Protein AF-Q8TGA7-F1 (afdb_monomer_lite)

Organism: Cyclocybe aegerita (NCBI:txid1973307)

Foldseek 3Di:
DDDDDDDDPDDDDPDDPDPPDPPDPPPPVVVVLLVQACDVFKDKDFDPPQAAPRPQQVVQSKGWHADPVVRDIAIDSLDDPRGPPSSVRIDMGTD

Structure (mmCIF, N/CA/C/O backbone):
data_AF-Q8TGA7-F1
#
_entry.id   AF-Q8TGA7-F1
#
loop_
_atom_site.group_PDB
_atom_site.id
_atom_site.type_symbol
_atom_site.label_atom_id
_atom_site.label_alt_id
_atom_site.label_comp_id
_atom_site.label_asym_id
_atom_site.label_entity_id
_atom_site.label_seq_id
_atom_site.pdbx_PDB_ins_code
_atom_site.Cartn_x
_atom_site.Cartn_y
_atom_site.Cartn_z
_atom_site.occupancy
_atom_site.B_iso_or_equiv
_atom_site.auth_seq_id
_atom_site.auth_comp_id
_atom_site.auth_asym_id
_atom_site.auth_atom_id
_atom_site.pdbx_PDB_model_num
ATOM 1 N N . MET A 1 1 ? 16.337 -13.682 -90.339 1.00 42.50 1 MET A N 1
ATOM 2 C CA . MET A 1 1 ? 15.421 -14.220 -89.311 1.00 42.50 1 MET A CA 1
ATOM 3 C C . MET A 1 1 ? 16.180 -14.350 -88.001 1.00 42.50 1 MET A C 1
ATOM 5 O O . MET A 1 1 ? 17.141 -15.104 -87.954 1.00 42.50 1 MET A O 1
ATOM 9 N N . LYS A 1 2 ? 15.805 -13.576 -86.979 1.00 39.06 2 LYS A N 1
ATOM 10 C CA . LYS A 1 2 ? 16.295 -13.702 -85.600 1.00 39.06 2 LYS A CA 1
ATOM 11 C C . LYS A 1 2 ? 15.129 -13.346 -84.677 1.00 39.06 2 LYS A C 1
ATOM 13 O O . LYS A 1 2 ? 14.599 -12.245 -84.758 1.00 39.06 2 LYS A O 1
ATOM 18 N N . ILE A 1 3 ? 14.697 -14.332 -83.903 1.00 51.44 3 ILE A N 1
ATOM 19 C CA . ILE A 1 3 ? 13.678 -14.240 -82.856 1.00 51.44 3 ILE A CA 1
ATOM 20 C C . ILE A 1 3 ? 14.404 -13.820 -81.572 1.00 51.44 3 ILE A C 1
ATOM 22 O O . ILE A 1 3 ? 15.508 -14.306 -81.351 1.00 51.44 3 ILE A O 1
ATOM 26 N N . SER A 1 4 ? 13.797 -12.950 -80.763 1.00 42.88 4 SER A N 1
ATOM 27 C CA . SER A 1 4 ? 13.956 -12.924 -79.294 1.00 42.88 4 SER A CA 1
ATOM 28 C C . SER A 1 4 ? 12.969 -11.901 -78.717 1.00 42.88 4 SER A C 1
ATOM 30 O O . SER A 1 4 ? 13.174 -10.699 -78.838 1.00 42.88 4 SER A O 1
ATOM 32 N N . THR A 1 5 ? 11.743 -12.329 -78.405 1.00 54.62 5 THR A N 1
ATOM 33 C CA . THR A 1 5 ? 11.242 -12.619 -77.040 1.00 54.62 5 THR A CA 1
ATOM 34 C C . THR A 1 5 ? 11.310 -11.429 -76.083 1.00 54.62 5 THR A C 1
ATOM 36 O O . THR A 1 5 ? 12.356 -11.104 -75.526 1.00 54.62 5 THR A O 1
ATOM 39 N N . ALA A 1 6 ? 10.138 -10.821 -75.891 1.00 52.56 6 ALA A N 1
ATOM 40 C CA . ALA A 1 6 ? 9.839 -9.806 -74.896 1.00 52.56 6 ALA A CA 1
ATOM 41 C C . ALA A 1 6 ? 10.018 -10.351 -73.470 1.00 52.56 6 ALA A C 1
ATOM 43 O O . ALA A 1 6 ? 9.494 -11.413 -73.140 1.00 52.56 6 ALA A O 1
ATOM 44 N N . PHE A 1 7 ? 10.705 -9.591 -72.618 1.00 49.22 7 PHE A N 1
ATOM 45 C CA . PHE A 1 7 ? 10.703 -9.793 -71.172 1.00 49.22 7 PHE A CA 1
ATOM 46 C C . PHE A 1 7 ? 9.782 -8.746 -70.545 1.00 49.22 7 PHE A C 1
ATOM 48 O O . PHE A 1 7 ? 10.154 -7.589 -70.369 1.00 49.22 7 PHE A O 1
ATOM 55 N N . VAL A 1 8 ? 8.550 -9.160 -70.251 1.00 54.41 8 VAL A N 1
ATOM 56 C CA . VAL A 1 8 ? 7.615 -8.415 -69.406 1.00 54.41 8 VAL A CA 1
ATOM 57 C C . VAL A 1 8 ? 8.024 -8.683 -67.960 1.00 54.41 8 VAL A C 1
ATOM 59 O O . VAL A 1 8 ? 7.862 -9.795 -67.461 1.00 54.41 8 VAL A O 1
ATOM 62 N N . THR A 1 9 ? 8.600 -7.691 -67.287 1.00 53.47 9 THR A N 1
ATOM 63 C CA . THR A 1 9 ? 8.900 -7.766 -65.854 1.00 53.47 9 THR A CA 1
ATOM 64 C C . THR A 1 9 ? 7.614 -7.564 -65.057 1.00 53.47 9 THR A C 1
ATOM 66 O O . THR A 1 9 ? 7.129 -6.453 -64.868 1.00 53.47 9 THR A O 1
ATOM 69 N N . LEU A 1 10 ? 7.045 -8.683 -64.613 1.00 48.84 10 LEU A N 1
ATOM 70 C CA . LEU A 1 10 ? 5.898 -8.755 -63.718 1.00 48.84 10 LEU A CA 1
ATOM 71 C C . LEU A 1 10 ? 6.346 -8.349 -62.300 1.00 48.84 10 LEU A C 1
ATOM 73 O O . LEU A 1 10 ? 6.968 -9.135 -61.587 1.00 48.84 10 LEU A O 1
ATOM 77 N N . THR A 1 11 ? 6.070 -7.115 -61.881 1.00 59.38 11 THR A N 1
ATOM 78 C CA . THR A 1 11 ? 6.265 -6.678 -60.493 1.00 59.38 11 THR A CA 1
ATOM 79 C C . THR A 1 11 ? 5.141 -7.238 -59.622 1.00 59.38 11 THR A C 1
ATOM 81 O O . THR A 1 11 ? 4.013 -6.750 -59.623 1.00 59.38 11 THR A O 1
ATOM 84 N N . GLY A 1 12 ? 5.447 -8.310 -58.888 1.00 50.50 12 GLY A N 1
ATOM 85 C CA . GLY A 1 12 ? 4.549 -8.906 -57.903 1.00 50.50 12 GLY A CA 1
ATOM 86 C C . GLY A 1 12 ? 4.314 -7.961 -56.725 1.00 50.50 12 GLY A C 1
ATOM 87 O O . GLY A 1 12 ? 5.239 -7.633 -55.985 1.00 50.50 12 GLY A O 1
ATOM 88 N N . VAL A 1 13 ? 3.066 -7.531 -56.547 1.00 54.31 13 VAL A N 1
ATOM 89 C CA . VAL A 1 13 ? 2.609 -6.806 -55.358 1.00 54.31 13 VAL A CA 1
ATOM 90 C C . VAL A 1 13 ? 2.459 -7.819 -54.224 1.00 54.31 13 VAL A C 1
ATOM 92 O O . VAL A 1 13 ? 1.513 -8.604 -54.202 1.00 54.31 13 VAL A O 1
ATOM 95 N N . LEU A 1 14 ? 3.409 -7.827 -53.288 1.00 49.81 14 LEU A N 1
ATOM 96 C CA . LEU A 1 14 ? 3.310 -8.616 -52.062 1.00 49.81 14 LEU A CA 1
ATOM 97 C C . LEU A 1 14 ? 2.392 -7.868 -51.080 1.00 49.81 14 LEU A C 1
ATOM 99 O O . LEU A 1 14 ? 2.827 -6.982 -50.349 1.00 49.81 14 LEU A O 1
ATOM 103 N N . ALA A 1 15 ? 1.099 -8.188 -51.102 1.00 50.59 15 ALA A N 1
ATOM 104 C CA . ALA A 1 15 ? 0.144 -7.705 -50.112 1.00 50.59 15 ALA A CA 1
ATOM 105 C C . ALA A 1 15 ? 0.347 -8.476 -48.797 1.00 50.59 15 ALA A C 1
ATOM 107 O O . ALA A 1 15 ? -0.085 -9.620 -48.657 1.00 50.59 15 ALA A O 1
ATOM 108 N N . THR A 1 16 ? 1.024 -7.868 -47.825 1.00 59.53 16 THR A N 1
ATOM 109 C CA . THR A 1 16 ? 1.097 -8.386 -46.457 1.00 59.53 16 THR A CA 1
ATOM 110 C C . THR A 1 16 ? -0.235 -8.130 -45.754 1.00 59.53 16 THR A C 1
ATOM 112 O O . THR A 1 16 ? -0.537 -7.017 -45.330 1.00 59.53 16 THR A O 1
ATOM 115 N N . MET A 1 17 ? -1.061 -9.170 -45.625 1.00 47.06 17 MET A N 1
ATOM 116 C CA . MET A 1 17 ? -2.210 -9.127 -44.723 1.0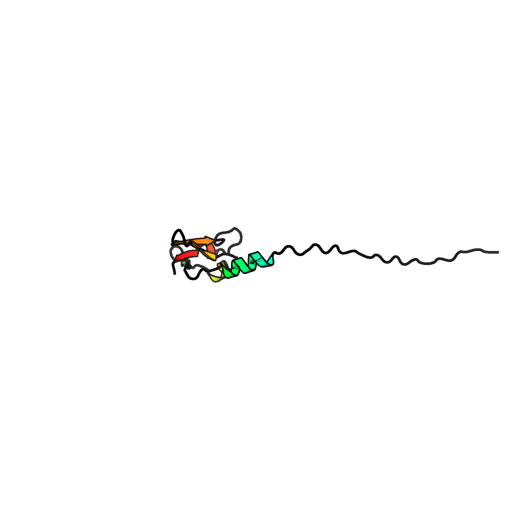0 47.06 17 MET A CA 1
ATOM 117 C C . MET A 1 17 ? -1.705 -9.195 -43.282 1.00 47.06 17 MET A C 1
ATOM 119 O O . MET A 1 17 ? -1.333 -10.254 -42.782 1.00 47.06 17 MET A O 1
ATOM 123 N N . VAL A 1 18 ? -1.672 -8.042 -42.619 1.00 56.38 18 VAL A N 1
ATOM 124 C CA . VAL A 1 18 ? -1.504 -7.966 -41.169 1.00 56.38 18 VAL A CA 1
ATOM 125 C C . VAL A 1 18 ? -2.826 -8.411 -40.554 1.00 56.38 18 VAL A C 1
ATOM 127 O O . VAL A 1 18 ? -3.820 -7.689 -40.602 1.00 56.38 18 VAL A O 1
ATOM 130 N N . VAL A 1 19 ? -2.856 -9.624 -40.005 1.00 56.19 19 VAL A N 1
ATOM 131 C CA . VAL A 1 19 ? -3.958 -10.071 -39.152 1.00 56.19 19 VAL A CA 1
ATOM 132 C C . VAL A 1 19 ? -3.893 -9.231 -37.879 1.00 56.19 19 VAL A C 1
ATOM 134 O O . VAL A 1 19 ? -3.065 -9.472 -37.003 1.00 56.19 19 VAL A O 1
ATOM 137 N N . ALA A 1 20 ? -4.735 -8.202 -37.803 1.00 52.53 20 ALA A N 1
ATOM 138 C CA . ALA A 1 20 ? -4.972 -7.465 -36.575 1.00 52.53 20 ALA A CA 1
ATOM 139 C C . ALA A 1 20 ? -5.660 -8.414 -35.585 1.00 52.53 20 ALA A C 1
ATOM 141 O O . ALA A 1 20 ? -6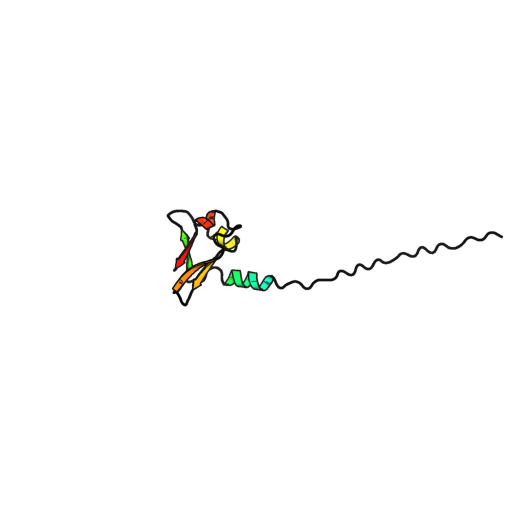.861 -8.669 -35.681 1.00 52.53 20 ALA A O 1
ATOM 142 N N . LEU A 1 21 ? -4.886 -8.982 -34.658 1.00 56.44 21 LEU A N 1
ATOM 143 C CA . LEU A 1 21 ? -5.456 -9.607 -33.473 1.00 56.44 21 LEU A CA 1
ATOM 144 C C . LEU A 1 21 ? -6.258 -8.538 -32.714 1.00 56.44 21 LEU A C 1
ATOM 146 O O . LEU A 1 21 ? -5.754 -7.423 -32.542 1.00 56.44 21 LEU A O 1
ATOM 150 N N . PRO A 1 22 ? -7.489 -8.840 -32.268 1.00 52.22 22 PRO A N 1
ATOM 151 C CA . PRO A 1 22 ? -8.250 -7.902 -31.461 1.00 52.22 22 PRO A CA 1
ATOM 152 C C . PRO A 1 22 ? -7.450 -7.580 -30.190 1.00 52.22 22 PRO A C 1
ATOM 154 O O . PRO A 1 22 ? -6.909 -8.501 -29.567 1.00 52.22 22 PRO A O 1
ATOM 157 N N . PRO A 1 23 ? -7.345 -6.299 -29.793 1.00 55.50 23 PRO A N 1
ATOM 158 C CA . PRO A 1 23 ? -6.710 -5.942 -28.537 1.00 55.50 23 PRO A CA 1
ATOM 159 C C . PRO A 1 23 ? -7.477 -6.624 -27.402 1.00 55.50 23 PRO A C 1
ATOM 161 O O . PRO A 1 23 ? -8.663 -6.368 -27.189 1.00 55.50 23 PRO A O 1
ATOM 164 N N . VAL A 1 24 ? -6.799 -7.525 -26.690 1.00 55.09 24 VAL A N 1
ATOM 165 C CA . VAL A 1 24 ? -7.280 -8.063 -25.414 1.00 55.09 24 VAL A CA 1
ATOM 166 C C . VAL A 1 24 ? -7.571 -6.860 -24.506 1.00 55.09 24 VAL A C 1
ATOM 168 O O . VAL A 1 24 ? -6.723 -5.964 -24.429 1.00 55.09 24 VAL A O 1
ATOM 171 N N . PRO A 1 25 ? -8.740 -6.786 -23.843 1.00 47.56 25 PRO A N 1
ATOM 172 C CA . PRO A 1 25 ? -9.124 -5.636 -23.033 1.00 47.56 25 PRO A CA 1
ATOM 173 C C . PRO A 1 25 ? -8.320 -5.620 -21.727 1.00 47.56 25 PRO A C 1
ATOM 175 O O . PRO A 1 25 ? -8.831 -5.935 -20.662 1.00 47.56 25 PRO A O 1
ATOM 178 N N . MET A 1 26 ? -7.046 -5.237 -21.804 1.00 52.19 26 MET A N 1
ATOM 179 C CA . MET A 1 26 ? -6.176 -5.056 -20.637 1.00 52.19 26 MET A CA 1
ATOM 180 C C . MET A 1 26 ? -6.467 -3.741 -19.890 1.00 52.19 26 MET A C 1
ATOM 182 O O . MET A 1 26 ? -5.955 -3.529 -18.798 1.00 52.19 26 MET A O 1
ATOM 186 N N . SER A 1 27 ? -7.298 -2.853 -20.450 1.00 52.25 27 SER A N 1
ATOM 187 C CA . SER A 1 27 ? -7.541 -1.517 -19.882 1.00 52.25 27 SER A CA 1
ATOM 188 C C . SER A 1 27 ? -8.478 -1.530 -18.670 1.00 52.25 27 SER A C 1
ATOM 190 O O . SER A 1 27 ? -8.281 -0.766 -17.733 1.00 52.25 27 SER A O 1
ATOM 192 N N . LEU A 1 28 ? -9.480 -2.417 -18.651 1.00 50.16 28 LEU A N 1
ATOM 193 C CA . LEU A 1 28 ? -10.533 -2.411 -17.624 1.00 50.16 28 LEU A CA 1
ATOM 194 C C . LEU A 1 28 ? -10.043 -2.884 -16.248 1.00 50.16 28 LEU A C 1
ATOM 196 O O . LEU A 1 28 ? -10.548 -2.431 -15.223 1.00 50.16 28 LEU A O 1
ATOM 200 N N . GLU A 1 29 ? -9.061 -3.785 -16.205 1.00 49.53 29 GLU A N 1
ATOM 201 C CA . GLU A 1 29 ? -8.524 -4.294 -14.939 1.00 49.53 29 GLU A CA 1
ATOM 202 C C . GLU A 1 29 ? -7.562 -3.303 -14.277 1.00 49.53 29 GLU A C 1
ATOM 204 O O . GLU A 1 29 ? -7.578 -3.185 -13.052 1.00 49.53 29 GLU A O 1
ATOM 209 N N . VAL A 1 30 ? -6.787 -2.554 -15.071 1.00 50.34 30 VAL A N 1
ATOM 210 C CA . VAL A 1 30 ? -5.858 -1.524 -14.578 1.00 50.34 30 VAL A CA 1
ATOM 211 C C . VAL A 1 30 ? -6.629 -0.340 -13.996 1.00 50.34 30 VAL A C 1
ATOM 213 O O . VAL A 1 30 ? -6.392 0.033 -12.851 1.00 50.34 30 VAL A O 1
ATOM 216 N N . GLU A 1 31 ? -7.627 0.175 -14.718 1.00 46.88 31 GLU A N 1
ATOM 217 C CA . GLU A 1 31 ? -8.463 1.294 -14.252 1.00 46.88 31 GLU A CA 1
ATOM 218 C C . GLU A 1 31 ? -9.237 0.927 -12.977 1.00 46.88 31 GLU A C 1
ATOM 220 O O . GLU A 1 31 ? -9.337 1.699 -12.022 1.00 46.88 31 GLU A O 1
ATOM 225 N N . ALA A 1 32 ? -9.736 -0.309 -12.907 1.00 49.88 32 ALA A N 1
ATOM 226 C CA . ALA A 1 32 ? -10.416 -0.791 -11.718 1.00 49.88 32 ALA A CA 1
ATOM 227 C C . ALA A 1 32 ? -9.442 -1.076 -10.556 1.00 49.88 32 ALA A C 1
ATOM 229 O O . ALA A 1 32 ? -9.863 -1.053 -9.399 1.00 49.88 32 ALA A O 1
ATOM 230 N N . LEU A 1 33 ? -8.158 -1.355 -10.812 1.00 49.25 33 LEU A N 1
ATOM 231 C CA . LEU A 1 33 ? -7.130 -1.397 -9.767 1.00 49.25 33 LEU A CA 1
ATOM 232 C C . LEU A 1 33 ? -6.846 0.005 -9.221 1.00 49.25 33 LEU A C 1
ATOM 234 O O . LEU A 1 33 ? -6.785 0.161 -8.007 1.00 49.25 33 LEU A O 1
ATOM 238 N N . GLU A 1 34 ? -6.743 1.018 -10.083 1.00 48.72 34 GLU A N 1
ATOM 239 C CA . GLU A 1 34 ? -6.460 2.400 -9.674 1.00 48.72 34 GLU A CA 1
ATOM 240 C C . GLU A 1 34 ? -7.597 3.027 -8.859 1.00 48.72 34 GLU A C 1
ATOM 242 O O . GLU A 1 34 ? -7.334 3.735 -7.889 1.00 48.72 34 GLU A O 1
ATOM 247 N N . VAL A 1 35 ? -8.858 2.715 -9.179 1.00 49.31 35 VAL A N 1
ATOM 248 C CA . VAL A 1 35 ? -10.032 3.196 -8.423 1.00 49.31 35 VAL A CA 1
ATOM 249 C C . VAL A 1 35 ? -10.257 2.411 -7.120 1.00 49.31 35 VAL A C 1
ATOM 251 O O . VAL A 1 35 ? -10.843 2.935 -6.174 1.00 49.31 35 VAL A O 1
ATOM 254 N N . ARG A 1 36 ? -9.777 1.161 -7.025 1.00 50.66 36 ARG A N 1
ATOM 255 C CA . ARG A 1 36 ? -9.795 0.369 -5.774 1.00 50.66 36 ARG A CA 1
ATOM 256 C C . ARG A 1 36 ? -8.550 0.575 -4.914 1.00 50.66 36 ARG A C 1
ATOM 258 O O . ARG A 1 36 ? -8.5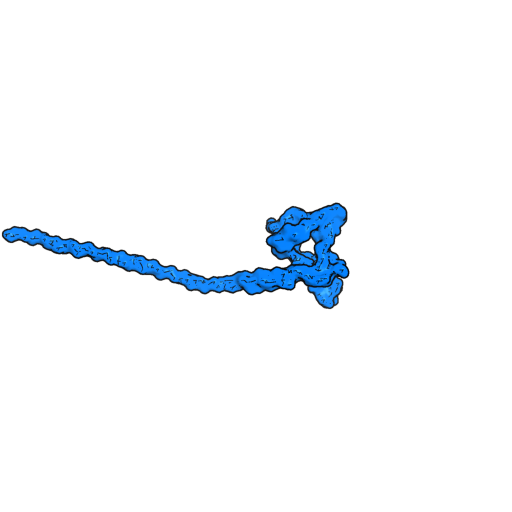14 0.102 -3.775 1.00 50.66 36 ARG A O 1
ATOM 265 N N . ALA A 1 37 ? -7.535 1.248 -5.446 1.00 56.59 37 ALA A N 1
ATOM 266 C CA . ALA A 1 37 ? -6.315 1.533 -4.727 1.00 56.59 37 ALA A CA 1
ATOM 267 C C . ALA A 1 37 ? -6.551 2.682 -3.742 1.00 56.59 37 ALA A C 1
ATOM 269 O O . ALA A 1 37 ? -6.734 3.827 -4.143 1.00 56.59 37 ALA A O 1
ATOM 270 N N . ASN A 1 38 ? -6.490 2.359 -2.447 1.00 60.88 38 ASN A N 1
ATOM 271 C CA . ASN A 1 38 ? -6.758 3.252 -1.311 1.00 60.88 38 ASN A CA 1
ATOM 272 C C . ASN A 1 38 ? -8.238 3.537 -1.099 1.00 60.88 38 ASN A C 1
ATOM 274 O O . ASN A 1 38 ? -8.708 4.667 -1.227 1.00 60.88 38 ASN A O 1
ATOM 278 N N . ASP A 1 39 ? -8.954 2.488 -0.701 1.00 74.38 39 ASP A N 1
ATOM 279 C CA . ASP A 1 39 ? -10.225 2.660 -0.010 1.00 74.38 39 ASP A CA 1
ATOM 280 C C . ASP A 1 39 ? -10.071 3.739 1.087 1.00 74.38 39 ASP A C 1
ATOM 282 O O . ASP A 1 39 ? -9.122 3.653 1.871 1.00 74.38 39 ASP A O 1
ATOM 286 N N . PRO A 1 40 ? -10.960 4.748 1.174 1.00 78.38 40 PRO A N 1
ATOM 287 C CA . PRO A 1 40 ? -10.822 5.860 2.119 1.00 78.38 40 PRO A CA 1
ATOM 288 C C . PRO A 1 40 ? -10.791 5.412 3.587 1.00 78.38 40 PRO A C 1
ATOM 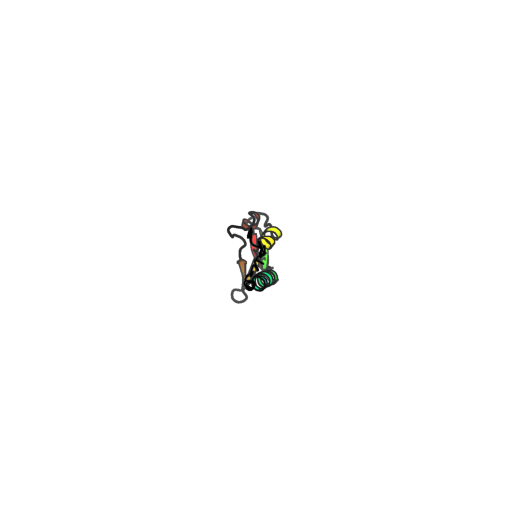290 O O . PRO A 1 40 ? -10.416 6.189 4.462 1.00 78.38 40 PRO A O 1
ATOM 293 N N . GLN A 1 41 ? -11.185 4.171 3.881 1.00 84.75 41 GLN A N 1
ATOM 294 C CA . GLN A 1 41 ? -11.134 3.596 5.220 1.00 84.75 41 GLN A CA 1
ATOM 295 C C . GLN A 1 41 ? -9.770 2.987 5.572 1.00 84.75 41 GLN A C 1
ATOM 297 O O . GLN A 1 41 ? -9.576 2.583 6.722 1.00 84.75 41 GLN A O 1
ATOM 302 N N . CYS A 1 42 ? -8.841 2.896 4.617 1.00 87.50 42 CYS A N 1
ATOM 303 C CA . CYS A 1 42 ? -7.524 2.305 4.807 1.00 87.50 42 CYS A CA 1
ATOM 304 C C . CYS A 1 42 ? -6.406 3.219 4.311 1.00 87.50 42 CYS A C 1
ATOM 306 O O . CYS A 1 42 ? -6.445 3.745 3.203 1.00 87.50 42 CYS A O 1
ATOM 308 N N . LEU A 1 43 ? -5.350 3.323 5.112 1.00 87.12 43 LEU A N 1
ATOM 309 C CA . LEU A 1 43 ? -4.149 4.065 4.763 1.00 87.12 43 LEU A CA 1
ATOM 310 C C . LEU A 1 43 ? -2.887 3.242 5.001 1.00 87.12 43 LEU A C 1
ATOM 312 O O . LEU A 1 43 ? -2.864 2.273 5.768 1.00 87.12 43 LEU A O 1
ATOM 316 N N . TYR A 1 44 ? -1.831 3.645 4.306 1.00 87.38 44 TYR A N 1
ATOM 317 C CA . TYR A 1 44 ? -0.504 3.084 4.480 1.00 87.38 44 TYR A CA 1
ATOM 318 C C . TYR A 1 44 ? 0.049 3.433 5.857 1.00 87.38 44 TYR A C 1
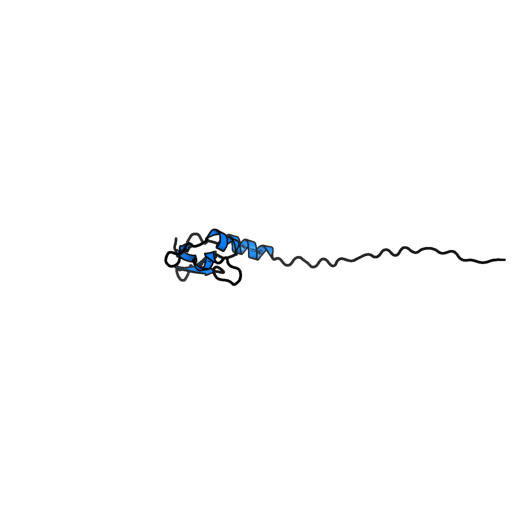ATOM 320 O O . TYR A 1 44 ? 0.035 4.588 6.280 1.00 87.38 44 TYR A O 1
ATOM 328 N N . GLY A 1 45 ? 0.571 2.424 6.540 1.00 87.69 45 GLY A N 1
ATOM 329 C CA . GLY A 1 45 ? 1.241 2.548 7.821 1.00 87.69 45 GLY A CA 1
ATOM 330 C C . GLY A 1 45 ? 2.675 2.037 7.765 1.00 87.69 45 GLY A C 1
ATOM 331 O O . GLY A 1 45 ? 3.028 1.181 6.953 1.00 87.69 45 GLY A O 1
ATOM 332 N N . ASN A 1 46 ? 3.484 2.534 8.694 1.00 88.38 46 ASN A N 1
ATOM 333 C CA . ASN A 1 46 ? 4.858 2.094 8.905 1.00 88.38 46 ASN A CA 1
ATOM 334 C C . ASN A 1 46 ? 4.899 0.794 9.719 1.00 88.38 46 ASN A C 1
ATOM 336 O O . ASN A 1 46 ? 4.219 0.662 10.739 1.00 88.38 46 ASN A O 1
ATOM 340 N N . VAL A 1 47 ? 5.753 -0.147 9.326 1.00 85.06 47 VAL A N 1
ATOM 341 C CA . VAL A 1 47 ? 6.059 -1.343 10.121 1.00 85.06 47 VAL A CA 1
ATOM 342 C C . VAL A 1 47 ? 7.221 -1.040 11.067 1.00 85.06 47 VAL A C 1
ATOM 344 O O . VAL A 1 47 ? 8.324 -0.742 10.618 1.00 85.06 47 VAL A O 1
ATOM 347 N N . ALA A 1 48 ? 6.990 -1.163 12.379 1.00 81.56 48 ALA A N 1
ATOM 348 C CA . ALA A 1 48 ? 8.029 -1.181 13.420 1.00 81.56 48 ALA A CA 1
ATOM 349 C C . ALA A 1 48 ? 9.108 -0.075 13.295 1.00 81.56 48 ALA A C 1
ATOM 351 O O . ALA A 1 48 ? 10.299 -0.342 13.435 1.00 81.56 48 ALA A O 1
ATOM 352 N N . GLY A 1 49 ? 8.697 1.164 12.998 1.00 77.88 49 GLY A N 1
ATOM 353 C CA . GLY A 1 49 ? 9.600 2.321 12.896 1.00 77.88 49 GLY A CA 1
ATOM 354 C C . GLY A 1 49 ? 10.345 2.463 11.563 1.00 77.88 49 GLY A C 1
ATOM 355 O O . GLY A 1 49 ? 11.128 3.396 11.409 1.00 77.88 49 GLY A O 1
ATOM 356 N N . LYS A 1 50 ? 10.101 1.583 10.585 1.00 84.12 50 LYS A N 1
ATOM 357 C CA . LYS A 1 50 ? 10.629 1.724 9.222 1.00 84.12 50 LYS A CA 1
ATOM 358 C C . LYS A 1 50 ? 9.713 2.601 8.376 1.00 84.12 50 LYS A C 1
ATOM 360 O O . LYS A 1 50 ? 8.495 2.488 8.474 1.00 84.12 50 LYS A O 1
ATOM 365 N N . HIS A 1 51 ? 10.301 3.441 7.529 1.00 87.12 51 HIS A N 1
ATOM 366 C CA . HIS A 1 51 ? 9.548 4.284 6.607 1.00 87.12 51 HIS A CA 1
ATOM 367 C C . HIS A 1 51 ? 8.927 3.444 5.486 1.00 87.12 51 HIS A C 1
ATOM 369 O O . HIS A 1 51 ? 9.635 2.707 4.796 1.00 87.12 51 HIS A O 1
ATOM 375 N N . CYS A 1 52 ? 7.612 3.555 5.333 1.00 85.75 52 CYS A N 1
ATOM 376 C CA . CYS A 1 52 ? 6.855 3.017 4.216 1.00 85.75 52 CYS A CA 1
ATOM 377 C C . CYS A 1 52 ? 6.907 3.998 3.036 1.00 85.75 52 CYS A C 1
ATOM 379 O O . CYS A 1 52 ? 6.554 5.168 3.173 1.00 85.75 52 CYS A O 1
ATOM 381 N N . ASP A 1 53 ? 7.341 3.507 1.876 1.00 85.06 53 ASP A N 1
ATOM 382 C CA . ASP A 1 53 ? 7.336 4.261 0.621 1.00 85.06 53 ASP A CA 1
ATOM 383 C C . ASP A 1 53 ? 5.958 4.165 -0.047 1.00 85.06 53 ASP A C 1
ATOM 385 O O . ASP A 1 53 ? 5.765 3.443 -1.022 1.00 85.06 53 ASP A O 1
ATOM 389 N N . ASN A 1 54 ? 4.969 4.865 0.517 1.00 84.94 54 ASN A N 1
ATOM 390 C CA . ASN A 1 54 ? 3.576 4.803 0.055 1.00 84.94 54 ASN A CA 1
ATOM 391 C C . ASN A 1 54 ? 3.455 5.018 -1.461 1.00 84.94 54 ASN A C 1
ATOM 393 O O . ASN A 1 54 ? 2.664 4.348 -2.125 1.00 84.94 54 ASN A O 1
ATOM 397 N N . GLN A 1 55 ? 4.228 5.971 -1.988 1.00 82.56 55 GLN A N 1
ATOM 398 C CA . GLN A 1 55 ? 4.179 6.353 -3.391 1.00 82.56 55 GLN A CA 1
ATOM 399 C C . GLN A 1 55 ? 4.767 5.251 -4.269 1.00 82.56 55 GLN A C 1
ATOM 401 O O . GLN A 1 55 ? 4.071 4.764 -5.156 1.00 82.56 55 GLN A O 1
ATOM 406 N N . GLY A 1 56 ? 5.978 4.774 -3.963 1.00 82.38 56 GLY A N 1
ATOM 407 C CA . GLY A 1 56 ? 6.589 3.675 -4.708 1.00 82.38 56 GLY A CA 1
ATOM 408 C C . GLY A 1 56 ? 5.737 2.405 -4.679 1.00 82.38 56 GLY A C 1
ATOM 409 O O . GLY A 1 56 ? 5.631 1.699 -5.680 1.00 82.38 56 GLY A O 1
ATOM 410 N N . CYS A 1 57 ? 5.058 2.125 -3.566 1.00 82.56 57 CYS A N 1
ATOM 411 C CA . CYS A 1 57 ? 4.177 0.963 -3.475 1.00 82.56 57 CYS A CA 1
ATOM 412 C C . CYS A 1 57 ? 2.919 1.088 -4.306 1.00 82.56 57 CYS A C 1
ATOM 414 O O . CYS A 1 57 ? 2.510 0.104 -4.919 1.00 82.56 57 CYS A O 1
ATOM 416 N N . ARG A 1 58 ? 2.330 2.282 -4.349 1.00 82.19 58 ARG A N 1
ATOM 417 C CA . ARG A 1 58 ? 1.193 2.561 -5.217 1.00 82.19 58 ARG A CA 1
ATOM 418 C C . ARG A 1 58 ? 1.589 2.442 -6.687 1.00 82.19 58 ARG A C 1
ATOM 420 O O . ARG A 1 58 ? 0.898 1.764 -7.440 1.00 82.19 58 ARG A O 1
ATOM 427 N N . ASP A 1 59 ? 2.726 3.021 -7.061 1.00 81.75 59 ASP A N 1
ATOM 428 C CA . ASP A 1 59 ? 3.246 2.979 -8.433 1.00 81.75 59 ASP A CA 1
ATOM 429 C C . ASP A 1 59 ? 3.646 1.552 -8.849 1.00 81.75 59 ASP A C 1
ATOM 431 O O . ASP A 1 59 ? 3.514 1.170 -10.008 1.00 81.75 59 ASP A O 1
ATOM 435 N N . GLY A 1 60 ? 4.063 0.724 -7.886 1.00 78.62 60 GLY A N 1
ATOM 436 C CA . GLY A 1 60 ? 4.313 -0.709 -8.062 1.00 78.62 60 GLY A CA 1
ATOM 437 C C . GLY A 1 60 ? 3.051 -1.583 -8.123 1.00 78.62 60 GLY A C 1
ATOM 438 O O . GLY A 1 60 ? 3.170 -2.808 -8.160 1.00 78.62 60 GLY A O 1
ATOM 439 N N . GLY A 1 61 ? 1.851 -0.992 -8.101 1.00 79.56 61 GLY A N 1
ATOM 440 C CA . GLY A 1 61 ? 0.569 -1.705 -8.168 1.00 79.56 61 GLY A CA 1
ATOM 441 C C . GLY A 1 61 ? 0.084 -2.285 -6.834 1.00 79.56 61 GLY A C 1
ATOM 442 O O . GLY A 1 61 ? -0.865 -3.073 -6.797 1.00 79.56 61 GLY A O 1
ATOM 443 N N . GLY A 1 62 ? 0.728 -1.919 -5.729 1.00 83.94 62 GLY A N 1
ATOM 444 C CA . GLY A 1 62 ? 0.277 -2.244 -4.389 1.00 83.94 62 GLY A CA 1
ATOM 445 C C . GLY A 1 62 ? -0.823 -1.293 -3.912 1.00 83.94 62 GLY A C 1
ATOM 446 O O . GLY A 1 62 ? -0.816 -0.103 -4.216 1.00 83.94 62 GLY A O 1
ATOM 447 N N . TYR A 1 63 ? -1.749 -1.794 -3.092 1.00 85.19 63 TYR A N 1
ATOM 448 C CA . TYR A 1 63 ? -2.743 -0.950 -2.431 1.00 85.19 63 TYR A CA 1
ATOM 449 C C . TYR A 1 63 ? -3.282 -1.524 -1.118 1.00 85.19 63 TYR A C 1
ATOM 451 O O . TYR A 1 63 ? -3.103 -2.704 -0.797 1.00 85.19 63 TYR A O 1
ATOM 459 N N . CYS A 1 64 ? -3.973 -0.666 -0.363 1.00 87.62 64 CYS A N 1
ATOM 460 C CA . CYS A 1 64 ? -4.745 -1.051 0.809 1.00 87.62 64 CYS A CA 1
ATOM 461 C C . CYS A 1 64 ? -6.220 -1.244 0.463 1.00 87.62 64 CYS A C 1
ATOM 463 O O . CYS A 1 64 ? -6.862 -0.355 -0.096 1.00 87.62 64 CYS A O 1
ATOM 465 N N . GLN A 1 65 ? -6.753 -2.405 0.836 1.00 89.00 65 GLN A N 1
ATOM 466 C CA . GLN A 1 65 ? -8.148 -2.766 0.622 1.00 89.00 65 GLN A CA 1
ATOM 467 C C . GLN A 1 65 ? -8.874 -2.912 1.954 1.00 89.00 65 GLN A C 1
ATOM 469 O O . GLN A 1 65 ? -8.422 -3.650 2.838 1.00 89.00 65 GLN A O 1
ATOM 474 N N . TYR A 1 66 ? -10.027 -2.256 2.072 1.00 89.12 66 TYR A N 1
ATOM 475 C CA . TYR A 1 66 ? -10.938 -2.447 3.190 1.00 89.12 66 TYR A CA 1
ATOM 476 C C . TYR A 1 66 ? -11.890 -3.615 2.931 1.00 89.12 66 TYR A C 1
ATOM 478 O O . TYR A 1 66 ? -12.492 -3.734 1.865 1.00 89.12 66 TYR A O 1
ATOM 486 N N . ASN A 1 67 ? -12.070 -4.471 3.932 1.00 89.25 67 ASN A N 1
ATOM 487 C CA . ASN A 1 67 ? -13.086 -5.510 3.914 1.00 89.25 67 ASN A CA 1
ATOM 488 C C . ASN A 1 67 ? -14.264 -5.099 4.809 1.00 89.25 67 ASN A C 1
ATOM 490 O O . ASN A 1 67 ? -14.158 -5.075 6.037 1.00 89.25 67 ASN A O 1
ATOM 494 N N . ALA A 1 68 ? -15.416 -4.826 4.195 1.00 87.81 68 ALA A N 1
ATOM 495 C CA . ALA A 1 68 ? -16.611 -4.367 4.900 1.00 87.81 68 ALA A CA 1
ATOM 496 C C . ALA A 1 68 ? -17.240 -5.416 5.835 1.00 87.81 68 ALA A C 1
ATOM 498 O O . ALA A 1 68 ? -17.946 -5.027 6.772 1.00 87.81 68 ALA A O 1
ATOM 499 N N . GLN A 1 69 ? -16.986 -6.710 5.608 1.00 90.94 69 GLN A N 1
ATOM 500 C CA . GLN A 1 69 ? -17.486 -7.809 6.439 1.00 90.94 69 GLN A CA 1
ATOM 501 C C . GLN A 1 69 ? -16.635 -7.976 7.699 1.00 90.94 69 GLN A C 1
ATOM 503 O O . GLN A 1 69 ? -17.165 -8.029 8.804 1.00 90.94 69 GLN A O 1
ATOM 508 N N . THR A 1 70 ? -15.309 -8.012 7.545 1.00 90.75 70 THR A N 1
ATOM 509 C CA . THR A 1 70 ? -14.383 -8.212 8.673 1.00 90.75 70 THR A CA 1
ATOM 510 C C . THR A 1 70 ? -13.983 -6.908 9.358 1.00 90.75 70 THR A C 1
ATOM 512 O O . THR A 1 70 ? -13.381 -6.946 10.430 1.00 90.75 70 THR A O 1
ATOM 515 N N . LYS A 1 71 ? -14.318 -5.757 8.756 1.00 89.12 71 LYS A N 1
ATOM 516 C CA . LYS A 1 71 ? -13.937 -4.405 9.196 1.00 89.12 71 LYS A CA 1
ATOM 517 C C . LYS A 1 71 ? -12.417 -4.215 9.292 1.00 89.12 71 LYS A C 1
ATOM 519 O O . LYS A 1 71 ? -11.943 -3.430 10.114 1.00 89.12 71 LYS A O 1
ATOM 524 N N . ARG A 1 72 ? -11.649 -4.941 8.472 1.00 90.12 72 ARG A N 1
ATOM 525 C CA . ARG A 1 72 ? -10.178 -4.929 8.470 1.00 90.12 72 ARG A CA 1
ATOM 526 C C . ARG A 1 72 ? -9.621 -4.387 7.163 1.00 90.12 72 ARG A C 1
ATOM 528 O O . ARG A 1 72 ? -10.186 -4.622 6.098 1.00 90.12 72 ARG A O 1
ATOM 535 N N . CYS A 1 73 ? -8.481 -3.717 7.273 1.00 89.12 73 CYS A N 1
ATOM 536 C CA . CYS A 1 73 ? -7.643 -3.347 6.142 1.00 89.12 73 CYS A CA 1
ATOM 537 C C . CYS A 1 73 ? -6.658 -4.475 5.840 1.00 89.12 73 CYS A C 1
ATOM 539 O O . CYS A 1 73 ? -6.119 -5.106 6.750 1.00 89.12 73 CYS A O 1
ATOM 541 N N . SER A 1 74 ? -6.425 -4.723 4.559 1.00 88.75 74 SER A N 1
ATOM 542 C CA . SER A 1 74 ? -5.509 -5.753 4.081 1.00 88.75 74 SER A CA 1
ATOM 543 C C . SER A 1 74 ? -4.626 -5.209 2.968 1.00 88.75 74 SER A C 1
ATOM 545 O O . SER A 1 74 ? -5.034 -4.337 2.202 1.00 88.75 74 SER A O 1
ATOM 547 N N . MET A 1 75 ? -3.395 -5.710 2.926 1.00 85.50 75 MET A N 1
ATOM 548 C CA . MET A 1 75 ? -2.414 -5.368 1.904 1.00 85.50 75 MET A CA 1
ATOM 549 C C . MET A 1 75 ? -2.654 -6.219 0.664 1.00 85.50 75 MET A C 1
ATOM 551 O O . MET A 1 75 ? -2.689 -7.445 0.767 1.00 85.50 75 MET A O 1
ATOM 555 N N . VAL A 1 76 ? -2.728 -5.584 -0.501 1.00 85.31 76 VAL A N 1
ATOM 556 C CA . VAL A 1 76 ? -2.755 -6.273 -1.793 1.00 85.31 76 VAL A CA 1
ATOM 557 C C . VAL A 1 76 ? -1.526 -5.858 -2.583 1.00 85.31 76 VAL A C 1
ATOM 559 O O . VAL A 1 76 ? -1.217 -4.673 -2.665 1.00 85.31 76 VAL A O 1
ATOM 562 N N . ASN A 1 77 ? -0.782 -6.837 -3.104 1.00 78.69 77 ASN A N 1
ATOM 563 C CA . ASN A 1 77 ? 0.415 -6.653 -3.937 1.00 78.69 77 ASN A CA 1
ATOM 564 C C . ASN A 1 77 ? 1.551 -5.776 -3.352 1.00 78.69 77 ASN A C 1
ATOM 566 O O . ASN A 1 77 ? 2.583 -5.627 -3.991 1.00 78.69 77 ASN A O 1
ATOM 570 N N . MET A 1 78 ? 1.445 -5.306 -2.100 1.00 73.94 78 MET A N 1
ATOM 571 C CA . MET A 1 78 ? 2.479 -4.537 -1.377 1.00 73.94 78 MET A CA 1
ATOM 572 C C . MET A 1 78 ? 3.839 -5.241 -1.272 1.00 73.94 78 MET A C 1
ATOM 574 O O . MET A 1 78 ? 4.860 -4.593 -1.106 1.00 73.94 78 MET A O 1
ATOM 578 N N . ARG A 1 79 ? 3.865 -6.577 -1.264 1.00 71.81 79 ARG A N 1
ATOM 579 C CA . ARG A 1 79 ? 5.070 -7.377 -0.961 1.00 71.81 79 ARG A CA 1
ATOM 580 C C . ARG A 1 79 ? 5.419 -8.371 -2.073 1.00 71.81 79 ARG A C 1
ATOM 582 O O . ARG A 1 79 ? 6.093 -9.363 -1.815 1.00 71.81 79 ARG A O 1
ATOM 589 N N . GLY A 1 80 ? 4.886 -8.156 -3.277 1.00 66.81 80 GLY A N 1
ATOM 590 C CA . GLY A 1 80 ? 5.119 -9.028 -4.429 1.00 66.81 80 GLY A CA 1
ATOM 591 C C . GLY A 1 80 ? 6.545 -8.930 -4.979 1.00 66.81 80 GLY A C 1
ATOM 592 O O . GLY A 1 80 ? 7.308 -8.042 -4.612 1.00 66.81 80 GLY A O 1
ATOM 593 N N . ASN A 1 81 ? 6.879 -9.823 -5.915 1.00 56.72 81 ASN A N 1
ATOM 594 C CA . ASN A 1 81 ? 8.222 -9.989 -6.494 1.00 56.72 81 ASN A CA 1
ATOM 595 C C . ASN A 1 81 ? 8.761 -8.752 -7.255 1.00 56.72 81 ASN A C 1
ATOM 597 O O . ASN A 1 81 ? 9.925 -8.724 -7.639 1.00 56.72 81 ASN A O 1
ATOM 601 N N . SER A 1 82 ? 7.921 -7.741 -7.488 1.00 65.44 82 SER A N 1
ATOM 602 C CA . SER A 1 82 ? 8.255 -6.509 -8.219 1.00 65.44 82 SER A CA 1
ATOM 603 C C . SER A 1 82 ? 7.932 -5.231 -7.437 1.00 65.44 82 SER A C 1
ATOM 605 O O . SER A 1 82 ? 8.067 -4.139 -7.980 1.00 65.44 82 SER A O 1
ATOM 607 N N . ALA A 1 83 ? 7.505 -5.346 -6.175 1.00 70.75 83 ALA A N 1
ATOM 608 C CA . ALA A 1 83 ? 7.266 -4.178 -5.337 1.00 70.75 83 ALA A CA 1
ATOM 609 C C . ALA A 1 83 ? 8.610 -3.550 -4.914 1.00 70.75 83 ALA A C 1
ATOM 611 O O . ALA A 1 83 ? 9.541 -4.291 -4.576 1.00 70.75 83 ALA A O 1
ATOM 612 N N . PRO A 1 84 ? 8.737 -2.209 -4.890 1.00 80.44 84 PRO A N 1
ATOM 613 C CA . PRO A 1 84 ? 9.921 -1.551 -4.350 1.00 80.44 84 PRO A CA 1
ATOM 614 C C . PRO A 1 84 ? 10.248 -2.043 -2.939 1.00 80.44 84 PRO A C 1
ATOM 616 O O . PRO A 1 84 ? 9.358 -2.336 -2.141 1.00 80.44 84 PRO A O 1
ATOM 619 N N . VAL A 1 85 ? 11.535 -2.083 -2.586 1.00 82.00 85 VAL A N 1
ATOM 620 C CA . VAL A 1 85 ? 11.988 -2.570 -1.266 1.00 82.00 85 VAL A CA 1
ATOM 621 C C . VAL A 1 85 ? 11.343 -1.784 -0.114 1.00 82.00 85 VAL A C 1
ATOM 623 O O . VAL A 1 85 ? 11.064 -2.354 0.943 1.00 82.00 85 VAL A O 1
ATOM 626 N N . GLY A 1 86 ? 11.032 -0.500 -0.333 1.00 80.56 86 GLY A N 1
ATOM 627 C CA . GLY A 1 86 ? 10.305 0.346 0.619 1.00 80.56 86 GLY A CA 1
ATOM 628 C C . GLY A 1 86 ? 8.925 -0.196 1.015 1.00 80.56 86 GLY A C 1
ATOM 629 O O . GLY A 1 86 ? 8.463 0.063 2.125 1.00 80.56 86 GLY A O 1
ATOM 630 N N . CYS A 1 87 ? 8.310 -1.038 0.183 1.00 84.38 87 CYS A N 1
ATOM 631 C CA . CYS A 1 87 ? 6.994 -1.625 0.433 1.00 84.38 87 CYS A CA 1
ATOM 632 C C . CYS A 1 87 ? 6.985 -2.755 1.450 1.00 84.38 87 CYS A C 1
ATOM 634 O O . CYS A 1 87 ? 5.955 -3.049 2.061 1.00 84.38 87 CYS A O 1
ATOM 636 N N . LEU A 1 88 ? 8.149 -3.341 1.730 1.00 83.25 88 LEU A N 1
ATOM 637 C CA . LEU A 1 88 ? 8.302 -4.288 2.833 1.00 83.25 88 LEU A CA 1
ATOM 638 C C . LEU A 1 88 ? 8.086 -3.616 4.197 1.00 83.25 88 LEU A C 1
ATOM 640 O O . LEU A 1 88 ? 7.698 -4.281 5.159 1.00 83.25 88 LEU A O 1
ATOM 644 N N . SER A 1 89 ? 8.302 -2.302 4.269 1.00 88.38 89 SER A N 1
ATOM 645 C CA . SER A 1 89 ? 8.056 -1.480 5.455 1.00 88.38 89 SER A CA 1
ATOM 646 C C . SER A 1 89 ? 6.610 -0.996 5.556 1.00 88.38 89 SER A C 1
ATOM 648 O O . SER A 1 89 ? 6.269 -0.323 6.528 1.00 88.38 89 SER A O 1
ATOM 650 N N . CYS A 1 90 ? 5.764 -1.334 4.582 1.00 86.69 90 CYS A N 1
ATOM 651 C CA . CYS A 1 90 ? 4.372 -0.929 4.547 1.00 86.69 90 CYS A CA 1
ATOM 652 C C . CYS A 1 90 ? 3.455 -1.955 5.216 1.00 86.69 90 CYS A C 1
ATOM 654 O O . CYS A 1 90 ? 3.642 -3.179 5.149 1.00 86.69 90 CYS A O 1
ATOM 656 N N . THR A 1 91 ? 2.432 -1.420 5.869 1.00 88.81 91 THR A N 1
ATOM 657 C CA . THR A 1 91 ? 1.245 -2.134 6.330 1.00 88.81 91 THR A CA 1
ATOM 658 C C . THR A 1 91 ? -0.002 -1.339 5.953 1.00 88.81 91 THR A C 1
ATOM 660 O O . THR A 1 91 ? 0.094 -0.159 5.631 1.00 88.81 91 THR A O 1
ATOM 663 N N . CYS A 1 92 ? -1.172 -1.967 5.999 1.00 89.50 92 CYS A N 1
ATOM 664 C CA . CYS A 1 92 ? -2.447 -1.281 5.816 1.00 89.50 92 CYS A CA 1
ATOM 665 C C . CYS A 1 92 ? -3.162 -1.186 7.156 1.00 89.50 92 CYS A C 1
ATOM 667 O O . CYS A 1 92 ? -3.477 -2.207 7.771 1.00 89.50 92 CYS A O 1
ATOM 669 N N . ILE A 1 93 ? -3.416 0.039 7.599 1.00 88.12 93 ILE A N 1
ATOM 670 C CA . ILE A 1 93 ? -4.141 0.330 8.834 1.00 88.12 93 ILE A CA 1
ATOM 671 C C . ILE A 1 93 ? -5.434 1.060 8.514 1.00 88.12 93 ILE A C 1
ATOM 673 O O . ILE A 1 93 ? -5.595 1.636 7.440 1.00 88.12 93 ILE A O 1
ATOM 677 N N . LYS A 1 94 ? -6.372 1.000 9.454 1.00 87.50 94 LYS A N 1
ATOM 678 C CA . LYS A 1 94 ? -7.603 1.771 9.359 1.00 87.50 94 LYS A CA 1
ATOM 679 C C . LYS A 1 94 ? -7.280 3.260 9.516 1.00 87.50 94 LYS A C 1
ATOM 681 O O . LYS A 1 94 ? -6.463 3.590 10.377 1.00 87.50 94 LYS A O 1
ATOM 686 N N . ALA A 1 95 ? -7.888 4.086 8.666 1.00 81.62 95 ALA A N 1
ATOM 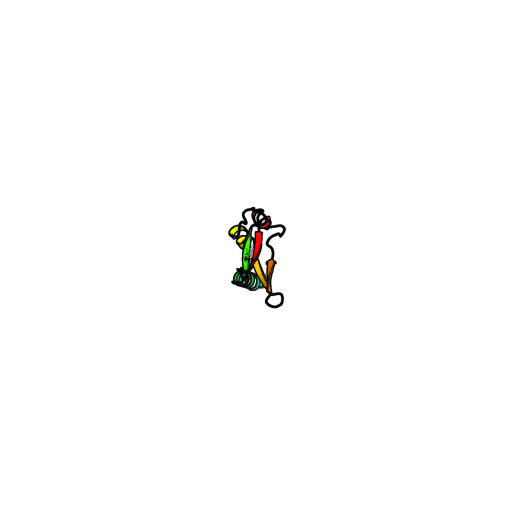687 C CA . ALA A 1 95 ? -7.766 5.540 8.710 1.00 81.62 95 ALA A CA 1
ATOM 688 C C . ALA A 1 95 ? -8.353 6.149 9.989 1.00 81.62 95 ALA A C 1
ATOM 690 O O . ALA A 1 95 ? -9.348 5.581 10.508 1.00 81.62 95 ALA A O 1
#

Radius of gyration: 28.7 Å; chains: 1; bounding box: 34×21×103 Å

Secondary structure (DSSP, 8-state):
--------------------PPPP--HHHHHHHHHHTT-TTEEEEESTTPPP-HHHHHHTT-EEEEETTTTEEEEESTTSTTS-GGGGGEEEEE-

pLDDT: mean 70.55, std 16.62, range [39.06, 90.94]

Sequence (95 aa):
MKISTAFVTLTGVLATMVVALPPVPMSLEVEALEVRANDPQCLYGNVAGKHCDNQGCRDGGGYCQYNAQTKRCSMVNMRGNSAPVGCLSCTCIKA